Protein AF-A0A9X2UNM5-F1 (afdb_monomer)

Nearest PDB structures (foldseek):
  5cnx-assembly1_C  TM=2.872E-01  e=1.385E+00  Escherichia coli K-12
  8c5h-assembly1_S  TM=4.033E-01  e=6.583E+00  Rattus norvegicus
  3ooo-assembly1_B-2  TM=2.878E-01  e=5.781E+00  Streptococcus agalactiae 2603V/R
  6ank-assembly1_A  TM=3.355E-01  e=5.781E+00  Rattus norvegicus

Organism: NCBI:txid146919

Structure (mmCIF, N/CA/C/O backbone):
data_AF-A0A9X2UNM5-F1
#
_entry.id   AF-A0A9X2UNM5-F1
#
loop_
_atom_site.group_PDB
_atom_site.id
_atom_site.type_symbol
_atom_site.label_atom_id
_atom_site.label_alt_id
_atom_site.label_comp_id
_atom_site.label_asym_id
_atom_site.label_entity_id
_atom_site.label_seq_id
_atom_site.pdbx_PDB_ins_code
_atom_site.Cartn_x
_atom_site.Cartn_y
_atom_site.Cartn_z
_atom_site.occupancy
_atom_site.B_iso_or_equiv
_atom_site.auth_seq_id
_atom_site.auth_comp_id
_atom_site.auth_asym_id
_atom_site.auth_atom_id
_atom_site.pdbx_PDB_model_num
ATOM 1 N N . MET A 1 1 ? 27.246 1.797 17.558 1.00 42.12 1 MET A N 1
ATOM 2 C CA . MET A 1 1 ? 25.931 1.514 18.172 1.00 42.12 1 MET A CA 1
ATOM 3 C C . MET A 1 1 ? 25.037 2.704 17.870 1.00 42.12 1 MET A C 1
ATOM 5 O O . MET A 1 1 ? 25.245 3.762 18.442 1.00 42.12 1 MET A O 1
ATOM 9 N N . GLY A 1 2 ? 24.190 2.584 16.846 1.00 45.44 2 GLY A N 1
ATOM 10 C CA . GLY A 1 2 ? 23.424 3.700 16.284 1.00 45.44 2 GLY A CA 1
ATOM 11 C C . GLY A 1 2 ? 22.108 3.910 17.022 1.00 45.44 2 GLY A C 1
ATOM 12 O O . GLY A 1 2 ? 21.083 3.377 16.620 1.00 45.44 2 GLY A O 1
ATOM 13 N N . THR A 1 3 ? 22.139 4.674 18.106 1.00 55.47 3 THR A N 1
ATOM 14 C CA . THR A 1 3 ? 20.946 5.188 18.788 1.00 55.47 3 THR A CA 1
ATOM 15 C C . THR A 1 3 ? 20.558 6.518 18.154 1.00 55.47 3 THR A C 1
ATOM 17 O O . THR A 1 3 ? 21.032 7.561 18.595 1.00 55.47 3 THR A O 1
ATOM 20 N N . VAL A 1 4 ? 19.757 6.504 17.086 1.00 51.25 4 VAL A N 1
ATOM 21 C CA . VAL A 1 4 ? 19.265 7.767 16.488 1.00 51.25 4 VAL A CA 1
ATOM 22 C C . VAL A 1 4 ? 17.738 7.823 16.356 1.00 51.25 4 VAL A C 1
ATOM 24 O O . VAL A 1 4 ? 17.213 8.871 16.019 1.00 51.25 4 VAL A O 1
ATOM 27 N N . PHE A 1 5 ? 16.988 6.767 16.699 1.00 54.47 5 PHE A N 1
ATOM 28 C CA . PHE A 1 5 ? 15.536 6.781 16.452 1.00 54.47 5 PHE A CA 1
ATOM 29 C C . PHE A 1 5 ? 14.637 6.150 17.518 1.00 54.47 5 PHE A C 1
ATOM 31 O O . PHE A 1 5 ? 13.429 6.191 17.337 1.00 54.47 5 PHE A O 1
ATOM 38 N N . ALA A 1 6 ? 15.158 5.618 18.630 1.00 59.66 6 ALA A N 1
ATOM 39 C CA . ALA A 1 6 ? 14.309 4.913 19.603 1.00 59.66 6 ALA A CA 1
ATOM 40 C C . ALA A 1 6 ? 13.114 5.752 20.115 1.00 59.66 6 ALA A C 1
ATOM 42 O O . ALA A 1 6 ? 11.997 5.264 20.003 1.00 59.66 6 ALA A O 1
ATOM 43 N N . PRO A 1 7 ? 13.275 7.026 20.533 1.00 61.94 7 PRO A N 1
ATOM 44 C CA . PRO A 1 7 ? 12.137 7.815 21.013 1.00 61.94 7 PRO A CA 1
ATOM 45 C C . PRO A 1 7 ? 11.117 8.122 19.911 1.00 61.94 7 PRO A C 1
ATOM 47 O O . PRO A 1 7 ? 9.922 8.147 20.158 1.00 61.94 7 PRO A O 1
ATOM 50 N N . LEU A 1 8 ? 11.586 8.342 18.679 1.00 57.84 8 LEU A N 1
ATOM 51 C CA . LEU A 1 8 ? 10.734 8.691 17.538 1.00 57.84 8 LEU A CA 1
ATOM 52 C C . LEU A 1 8 ? 9.955 7.474 17.025 1.00 57.84 8 LEU A C 1
ATOM 54 O O . LEU A 1 8 ? 8.801 7.589 16.630 1.00 57.84 8 LEU A O 1
ATOM 58 N N . VAL A 1 9 ? 10.598 6.306 17.052 1.00 63.88 9 VAL A N 1
ATOM 59 C CA . VAL A 1 9 ? 9.979 5.021 16.728 1.00 63.88 9 VAL A CA 1
ATOM 60 C C . VAL A 1 9 ? 8.971 4.646 17.804 1.00 63.88 9 VAL A C 1
ATOM 62 O O . VAL A 1 9 ? 7.870 4.242 17.459 1.00 63.88 9 VAL A O 1
ATOM 65 N N . GLU A 1 10 ? 9.298 4.818 19.085 1.00 68.31 10 GLU A N 1
ATOM 66 C CA . GLU A 1 10 ? 8.354 4.573 20.179 1.00 68.31 10 GLU A CA 1
ATOM 67 C C . GLU A 1 10 ? 7.150 5.515 20.122 1.00 68.31 10 GLU A C 1
ATOM 69 O O . GLU A 1 10 ? 6.020 5.055 20.261 1.00 68.31 10 GLU A O 1
ATOM 74 N N . GLU A 1 11 ? 7.357 6.798 19.822 1.00 65.88 11 GLU A N 1
ATOM 75 C CA . GLU A 1 11 ? 6.263 7.758 19.645 1.00 65.88 11 GLU A CA 1
ATOM 76 C C . GLU A 1 11 ? 5.378 7.392 18.442 1.00 65.88 11 GLU A C 1
ATOM 78 O O . GLU A 1 11 ? 4.152 7.360 18.547 1.00 65.88 11 GLU A O 1
ATOM 83 N N . ALA A 1 12 ? 5.981 7.030 17.303 1.00 65.19 12 ALA A N 1
ATOM 84 C CA . ALA A 1 12 ? 5.236 6.573 16.131 1.00 65.19 12 ALA A CA 1
ATOM 85 C C . ALA A 1 12 ? 4.453 5.280 16.419 1.00 65.19 12 ALA A C 1
ATOM 87 O O . ALA A 1 12 ? 3.293 5.155 16.024 1.00 65.19 12 ALA A O 1
ATOM 88 N N . LEU A 1 13 ? 5.054 4.332 17.145 1.00 66.25 13 LEU A N 1
ATOM 89 C CA . LEU A 1 13 ? 4.379 3.111 17.585 1.00 66.25 13 LEU A CA 1
ATOM 90 C C . LEU A 1 13 ? 3.233 3.423 18.558 1.00 66.25 13 LEU A C 1
ATOM 92 O O . LEU A 1 13 ? 2.171 2.827 18.422 1.00 66.25 13 LEU A O 1
ATOM 96 N N . SER A 1 14 ? 3.402 4.391 19.461 1.00 66.50 14 SER A N 1
ATOM 97 C CA . SER A 1 14 ? 2.367 4.864 20.391 1.00 66.50 14 SER A CA 1
ATOM 98 C C . SER A 1 14 ? 1.169 5.486 19.662 1.00 66.50 14 SER A C 1
ATOM 100 O O . SER A 1 14 ? 0.020 5.187 19.985 1.00 66.50 14 SER A O 1
ATOM 102 N N . MET A 1 15 ? 1.402 6.276 18.605 1.00 63.56 15 MET A N 1
ATOM 103 C CA . MET A 1 15 ? 0.321 6.799 17.756 1.00 63.56 15 MET A CA 1
ATOM 104 C C . MET A 1 15 ? -0.437 5.676 17.030 1.00 63.56 15 MET A C 1
ATOM 106 O O . MET A 1 15 ? -1.666 5.722 16.913 1.00 63.56 15 MET A O 1
ATOM 110 N N . ILE A 1 16 ? 0.286 4.646 16.577 1.00 64.12 16 ILE A N 1
ATOM 111 C CA . ILE A 1 16 ? -0.290 3.461 15.924 1.00 64.12 16 ILE A CA 1
ATOM 112 C C . ILE A 1 16 ? -1.020 2.554 16.925 1.00 64.12 16 ILE A C 1
ATOM 114 O O . ILE A 1 16 ? -1.965 1.884 16.521 1.00 64.12 16 ILE A O 1
ATOM 118 N N . ASP A 1 17 ? -0.641 2.544 18.203 1.00 64.44 17 ASP A N 1
ATOM 119 C CA . ASP A 1 17 ? -1.305 1.811 19.297 1.00 64.44 17 ASP A CA 1
ATOM 120 C C . ASP A 1 17 ? -2.300 2.679 20.099 1.00 64.44 17 ASP A C 1
ATOM 122 O O . ASP A 1 17 ? -2.727 2.314 21.199 1.00 64.44 17 ASP A O 1
ATOM 126 N N . SER A 1 18 ? -2.705 3.825 19.545 1.00 66.25 18 SER A N 1
ATOM 127 C CA . SER A 1 18 ? -3.668 4.735 20.168 1.00 66.25 18 SER A CA 1
ATOM 128 C C . SER A 1 18 ? -5.062 4.113 20.34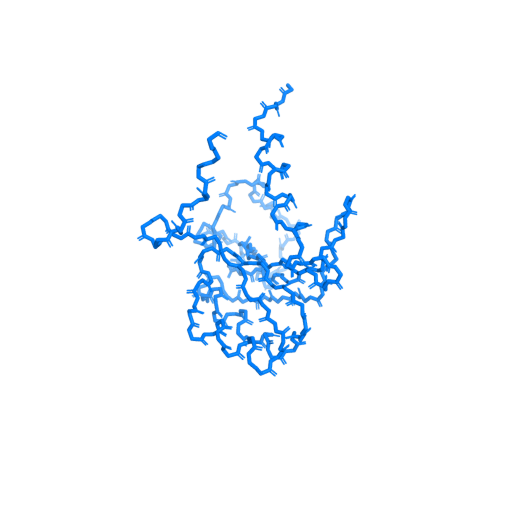8 1.00 66.25 18 SER A C 1
ATOM 130 O O . SER A 1 18 ? -5.438 3.137 19.702 1.00 66.25 18 SER A O 1
ATOM 132 N N . GLU A 1 19 ? -5.901 4.714 21.200 1.00 60.00 19 GLU A N 1
ATOM 133 C CA . GLU A 1 19 ? -7.291 4.261 21.400 1.00 60.00 19 GLU A CA 1
ATOM 134 C C . GLU A 1 19 ? -8.104 4.158 20.098 1.00 60.00 19 GLU A C 1
ATOM 136 O O . GLU A 1 19 ? -9.014 3.338 20.018 1.00 60.00 19 GLU A O 1
ATOM 141 N N . LYS A 1 20 ? -7.761 4.939 19.062 1.00 61.56 20 LYS A N 1
ATOM 142 C CA . LYS A 1 20 ? -8.446 4.913 17.758 1.00 61.56 20 LYS A CA 1
ATOM 143 C C . LYS A 1 20 ? -8.194 3.632 16.958 1.00 61.56 20 LYS A C 1
ATOM 145 O O . LYS A 1 20 ? -9.037 3.245 16.152 1.00 61.56 20 LYS A O 1
ATOM 150 N N . THR A 1 21 ? -7.044 2.998 17.155 1.00 60.75 21 THR A N 1
ATOM 151 C CA . THR A 1 21 ? -6.595 1.797 16.431 1.00 60.75 21 THR A CA 1
ATOM 152 C C . THR A 1 21 ? -6.671 0.542 17.308 1.00 60.75 21 THR A C 1
ATOM 154 O O . THR A 1 21 ? -6.622 -0.581 16.805 1.00 60.75 21 THR A O 1
ATOM 157 N N . ARG A 1 22 ? -6.818 0.709 18.628 1.00 62.19 22 ARG A N 1
ATOM 158 C CA . ARG A 1 22 ? -6.835 -0.373 19.615 1.00 62.19 22 ARG A CA 1
ATOM 159 C C . ARG A 1 22 ? -7.994 -1.346 19.370 1.00 62.19 22 ARG A C 1
ATOM 161 O O . ARG A 1 22 ? -9.161 -0.989 19.478 1.00 62.19 22 ARG A O 1
ATOM 168 N N . GLY A 1 23 ? -7.659 -2.601 19.064 1.00 62.31 23 GLY A N 1
ATOM 169 C CA . GLY A 1 23 ? -8.630 -3.667 18.771 1.00 62.31 23 GLY A CA 1
ATOM 170 C C . GLY A 1 23 ? -9.080 -3.747 17.307 1.00 62.31 23 GLY A C 1
ATOM 171 O O . GLY A 1 23 ? -9.817 -4.668 16.962 1.00 62.31 23 GLY A O 1
ATOM 172 N N . LYS A 1 24 ? -8.614 -2.837 16.442 1.00 69.50 24 LYS A N 1
ATOM 173 C CA . LYS A 1 24 ? -8.812 -2.898 14.989 1.00 69.50 24 LYS A CA 1
ATOM 174 C C . LYS A 1 24 ? -7.641 -3.621 14.315 1.00 69.50 24 LYS A C 1
ATOM 176 O O . LYS A 1 24 ? -6.515 -3.605 14.810 1.00 69.50 24 LYS A O 1
ATOM 181 N N . ALA A 1 25 ? -7.899 -4.248 13.167 1.00 77.88 25 ALA A N 1
ATOM 182 C CA . ALA A 1 25 ? -6.831 -4.753 12.308 1.00 77.88 25 ALA A CA 1
ATOM 183 C C . ALA A 1 25 ? -6.054 -3.561 11.725 1.00 77.88 25 ALA A C 1
ATOM 185 O O . ALA A 1 25 ? -6.627 -2.758 10.992 1.00 77.88 25 ALA A O 1
ATOM 186 N N . SER A 1 26 ? -4.769 -3.442 12.062 1.00 85.31 26 SER A N 1
ATOM 187 C CA . SER A 1 26 ? -3.890 -2.394 11.530 1.00 85.31 26 SER A CA 1
ATOM 188 C C . SER A 1 26 ? -3.027 -2.963 10.415 1.00 85.31 26 SER A C 1
ATOM 190 O O . SER A 1 26 ? -2.310 -3.943 10.622 1.00 85.31 26 SER A O 1
ATOM 192 N N . ARG A 1 27 ? -3.067 -2.335 9.245 1.00 91.31 27 ARG A N 1
ATOM 193 C CA . ARG A 1 27 ? -2.283 -2.706 8.067 1.00 91.31 27 ARG A CA 1
ATOM 194 C C . ARG A 1 27 ? -1.361 -1.563 7.673 1.00 91.31 27 ARG A C 1
ATOM 196 O O . ARG A 1 27 ? -1.674 -0.400 7.909 1.00 91.31 27 ARG A O 1
ATOM 203 N N . ILE A 1 28 ? -0.224 -1.911 7.094 1.00 89.62 28 ILE A N 1
ATOM 204 C CA . ILE A 1 28 ? 0.764 -0.975 6.565 1.00 89.62 28 ILE A CA 1
ATOM 205 C C . ILE A 1 28 ? 0.941 -1.299 5.092 1.00 89.62 28 ILE A C 1
ATOM 207 O O . ILE A 1 28 ? 1.075 -2.475 4.738 1.00 89.62 28 ILE A O 1
ATOM 211 N N . THR A 1 29 ? 0.982 -0.267 4.265 1.00 89.44 29 THR A N 1
ATOM 212 C CA . THR A 1 29 ? 1.294 -0.400 2.846 1.00 89.44 29 THR A CA 1
ATOM 213 C C . THR A 1 29 ? 2.597 0.301 2.527 1.00 89.44 29 THR A C 1
ATOM 215 O O . THR A 1 29 ? 2.884 1.375 3.057 1.00 89.44 29 THR A O 1
ATOM 218 N N . ASP A 1 30 ? 3.383 -0.316 1.653 1.00 87.25 30 ASP A N 1
ATOM 219 C CA . ASP A 1 30 ? 4.589 0.294 1.114 1.00 87.25 30 ASP A CA 1
ATOM 220 C C . ASP A 1 30 ? 4.884 -0.242 -0.290 1.00 87.25 30 ASP A C 1
ATOM 222 O O . ASP A 1 30 ? 4.464 -1.348 -0.660 1.00 87.25 30 ASP A O 1
ATOM 226 N N . SER A 1 31 ? 5.637 0.545 -1.050 1.00 86.31 31 SER A N 1
ATOM 227 C CA . SER A 1 31 ? 6.067 0.219 -2.402 1.00 86.31 31 SER A CA 1
ATOM 228 C C . SER A 1 31 ? 7.573 0.328 -2.504 1.00 86.31 31 SER A C 1
ATOM 230 O O . SER A 1 31 ? 8.182 1.296 -2.058 1.00 86.31 31 SER A O 1
ATOM 232 N N . MET A 1 32 ? 8.194 -0.688 -3.098 1.00 86.50 32 MET A N 1
ATOM 233 C CA . MET A 1 32 ? 9.639 -0.724 -3.257 1.00 86.50 32 MET A CA 1
ATOM 234 C C . MET A 1 32 ? 10.044 -0.988 -4.707 1.00 86.50 32 MET A C 1
ATOM 236 O O . MET A 1 32 ? 9.513 -1.901 -5.359 1.00 86.50 32 MET A O 1
ATOM 240 N N . PRO A 1 33 ? 11.038 -0.244 -5.220 1.00 84.12 33 PRO A N 1
ATOM 241 C CA . PRO A 1 33 ? 11.555 -0.472 -6.552 1.00 84.12 33 PRO A CA 1
ATOM 242 C C . PRO A 1 33 ? 12.228 -1.849 -6.616 1.00 84.12 33 PRO A C 1
ATOM 244 O O . PRO A 1 33 ? 13.081 -2.195 -5.800 1.00 84.12 33 PRO A O 1
ATOM 247 N N . THR A 1 34 ? 11.854 -2.641 -7.617 1.00 85.00 34 THR A N 1
ATOM 248 C CA . THR A 1 34 ? 12.387 -3.986 -7.856 1.00 85.00 34 THR A CA 1
ATOM 249 C C . THR A 1 34 ? 12.675 -4.202 -9.338 1.00 85.00 34 THR A C 1
ATOM 251 O O . THR A 1 34 ? 12.378 -3.366 -10.194 1.00 85.00 34 THR A O 1
ATOM 254 N N . CYS A 1 35 ? 13.311 -5.313 -9.691 1.00 82.12 35 CYS A N 1
ATOM 255 C CA . CYS A 1 35 ? 13.548 -5.625 -11.088 1.00 82.12 35 CYS A CA 1
ATOM 256 C C . CYS A 1 35 ? 13.312 -7.088 -11.407 1.00 82.12 35 CYS A C 1
ATOM 258 O O . CYS A 1 35 ? 13.568 -7.986 -10.610 1.00 82.12 35 CYS A O 1
ATOM 260 N N . VAL A 1 36 ? 12.821 -7.307 -12.621 1.00 81.94 36 VAL A N 1
ATOM 261 C CA . VAL A 1 36 ? 12.572 -8.637 -13.161 1.00 81.94 36 VAL A CA 1
ATOM 262 C C . VAL A 1 36 ? 13.503 -8.828 -14.336 1.00 81.94 36 VAL A C 1
ATOM 264 O O . VAL A 1 36 ? 13.610 -7.970 -15.220 1.00 81.94 36 VAL A O 1
ATOM 267 N N . ALA A 1 37 ? 14.205 -9.950 -14.339 1.00 80.50 37 ALA A N 1
ATOM 268 C CA . ALA A 1 37 ? 15.111 -10.265 -15.417 1.00 80.50 37 ALA A CA 1
ATOM 269 C C . ALA A 1 37 ? 14.340 -10.561 -16.708 1.00 80.50 37 ALA A C 1
ATOM 271 O O . ALA A 1 37 ? 13.341 -11.284 -16.697 1.00 80.50 37 ALA A O 1
ATOM 272 N N . LYS A 1 38 ? 14.796 -10.004 -17.834 1.00 76.44 38 LYS A N 1
ATOM 273 C CA . LYS A 1 38 ? 14.264 -10.372 -19.149 1.00 76.44 38 LYS A CA 1
ATOM 274 C C . LYS A 1 38 ? 14.649 -11.819 -19.432 1.00 76.44 38 LYS A C 1
ATOM 276 O O . LYS A 1 38 ? 15.731 -12.258 -19.053 1.00 76.44 38 LYS A O 1
ATOM 281 N N . LYS A 1 39 ? 13.736 -12.554 -20.069 1.00 64.25 39 LYS A N 1
ATOM 282 C CA . LYS A 1 39 ? 13.907 -13.965 -20.424 1.00 64.25 39 LYS A CA 1
ATOM 283 C C . LYS A 1 39 ? 15.093 -14.089 -21.386 1.00 64.25 39 LYS A C 1
ATOM 285 O O . LYS A 1 39 ? 14.932 -13.899 -22.584 1.00 64.25 39 LYS A O 1
ATO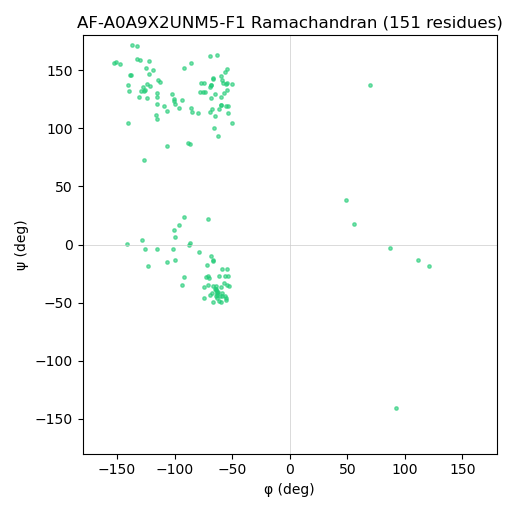M 290 N N . ASP A 1 40 ? 16.271 -14.344 -20.832 1.00 59.47 40 ASP A N 1
ATOM 291 C CA . ASP A 1 40 ? 17.531 -14.464 -21.556 1.00 59.47 40 ASP A CA 1
ATOM 292 C C . ASP A 1 40 ? 18.333 -15.618 -20.944 1.00 59.47 40 ASP A C 1
ATOM 294 O O . ASP A 1 40 ? 18.437 -15.736 -19.720 1.00 59.47 40 ASP A O 1
ATOM 298 N N . SER A 1 41 ? 18.856 -16.509 -21.781 1.00 55.91 41 SER A N 1
ATOM 299 C CA . SER A 1 41 ? 19.447 -17.795 -21.375 1.00 55.91 41 SER A CA 1
ATOM 300 C C . SER A 1 41 ? 20.739 -17.671 -20.552 1.00 55.91 41 SER A C 1
ATOM 302 O O . SER A 1 41 ? 21.147 -18.635 -19.910 1.00 55.91 41 SER A O 1
ATOM 304 N N . ASP A 1 42 ? 21.346 -16.481 -20.503 1.00 55.91 42 ASP A N 1
ATOM 305 C CA . ASP A 1 42 ? 22.614 -16.203 -19.806 1.00 55.91 42 ASP A CA 1
ATOM 306 C C . ASP A 1 42 ? 22.450 -15.522 -18.432 1.00 55.91 42 ASP A C 1
ATOM 308 O O . ASP A 1 42 ? 23.419 -15.042 -17.831 1.00 55.91 42 ASP A O 1
ATOM 312 N N . LEU A 1 43 ? 21.226 -15.488 -17.900 1.00 56.97 43 LEU A N 1
ATOM 313 C CA . LEU A 1 43 ? 20.873 -14.862 -16.619 1.00 56.97 43 LEU A CA 1
ATOM 314 C C . LEU A 1 43 ? 21.743 -15.331 -15.442 1.00 56.97 43 LEU A C 1
ATOM 316 O O . LEU A 1 43 ? 22.118 -14.537 -14.582 1.00 56.97 43 LEU A O 1
ATOM 320 N N . HIS A 1 44 ? 22.133 -16.606 -15.446 1.00 58.25 44 HIS A N 1
ATOM 321 C CA . HIS A 1 44 ? 22.944 -17.238 -14.401 1.00 58.25 44 HIS A CA 1
ATOM 322 C C . HIS A 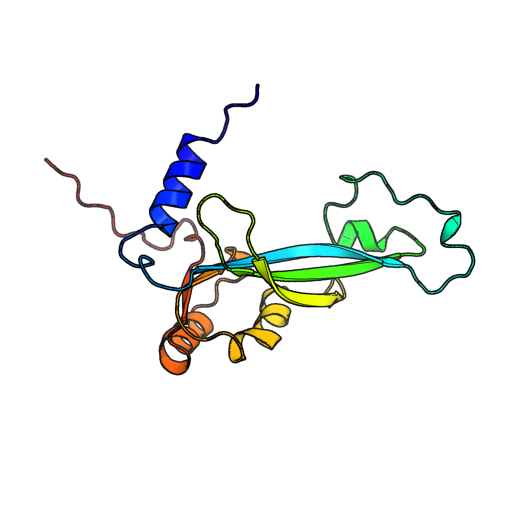1 44 ? 24.384 -16.703 -14.315 1.00 58.25 44 HIS A C 1
ATOM 324 O O . HIS A 1 44 ? 25.082 -16.969 -13.338 1.00 58.25 44 HIS A O 1
ATOM 330 N N . ARG A 1 45 ? 24.852 -15.963 -15.331 1.00 53.47 45 ARG A N 1
ATOM 331 C CA . ARG A 1 45 ? 26.221 -15.426 -15.403 1.00 53.47 45 ARG A CA 1
ATOM 332 C C . ARG A 1 45 ? 26.344 -13.961 -14.996 1.00 53.47 45 ARG A C 1
ATOM 334 O O . ARG A 1 45 ? 27.466 -13.494 -14.798 1.00 53.47 45 ARG A O 1
ATOM 341 N N . ARG A 1 46 ? 25.240 -13.217 -14.884 1.00 60.88 46 ARG A N 1
ATOM 342 C CA . ARG A 1 46 ? 25.286 -11.771 -14.624 1.00 60.88 46 ARG A CA 1
ATOM 343 C C . ARG A 1 46 ? 25.025 -11.467 -13.154 1.00 60.88 46 ARG A C 1
ATOM 345 O O . ARG A 1 46 ? 23.997 -11.836 -12.599 1.00 60.88 46 ARG A O 1
ATOM 352 N N . ARG A 1 47 ? 25.976 -10.769 -12.529 1.00 60.69 47 ARG A N 1
ATOM 353 C CA . ARG A 1 47 ? 25.834 -10.264 -11.161 1.00 60.69 47 ARG A CA 1
ATOM 354 C C . ARG A 1 47 ? 24.877 -9.077 -11.155 1.00 60.69 47 ARG A C 1
ATOM 356 O O . ARG A 1 47 ? 25.046 -8.148 -11.944 1.00 60.69 47 ARG A O 1
ATOM 363 N N . LEU A 1 48 ? 23.908 -9.113 -10.246 1.00 60.78 48 LEU A N 1
ATOM 364 C CA . LEU A 1 48 ? 23.138 -7.930 -9.886 1.00 60.78 48 LEU A CA 1
ATOM 365 C C . LEU A 1 48 ? 24.092 -6.852 -9.340 1.00 60.78 48 LEU A C 1
ATOM 367 O O . LEU A 1 48 ? 25.078 -7.199 -8.675 1.00 60.78 48 LEU A O 1
ATOM 371 N N . PRO A 1 49 ? 23.820 -5.562 -9.600 1.00 61.31 49 PRO A N 1
ATOM 372 C CA . PRO A 1 49 ? 24.498 -4.480 -8.901 1.00 61.31 49 PRO A CA 1
ATOM 373 C C . PRO A 1 49 ? 24.359 -4.660 -7.379 1.00 61.31 49 PRO A C 1
ATOM 375 O O . PRO A 1 49 ? 23.371 -5.242 -6.921 1.00 61.31 49 PRO A O 1
ATOM 378 N N . PRO A 1 50 ? 25.324 -4.183 -6.578 1.00 64.06 50 PRO A N 1
ATOM 379 C CA . PRO A 1 50 ? 25.256 -4.302 -5.127 1.00 64.06 50 PRO A CA 1
ATOM 380 C C . PRO A 1 50 ? 23.961 -3.689 -4.575 1.00 64.06 50 PRO A C 1
ATOM 382 O O . PRO A 1 50 ? 23.531 -2.613 -5.013 1.00 64.06 50 PRO A O 1
ATOM 385 N N . ILE A 1 51 ? 23.364 -4.392 -3.605 1.00 48.38 51 ILE A N 1
ATOM 386 C CA . ILE A 1 51 ? 22.170 -3.977 -2.856 1.00 48.38 51 ILE A CA 1
ATOM 387 C C . ILE A 1 51 ? 22.453 -2.585 -2.271 1.00 48.38 51 ILE A C 1
ATOM 389 O O . ILE A 1 51 ? 23.362 -2.431 -1.461 1.00 48.38 51 ILE A O 1
ATOM 393 N N . GLY A 1 52 ? 21.732 -1.566 -2.748 1.00 52.56 52 GLY A N 1
ATOM 394 C CA . GLY A 1 52 ? 21.910 -0.160 -2.352 1.00 52.56 52 GLY A CA 1
ATOM 395 C C . GLY A 1 52 ? 22.250 0.804 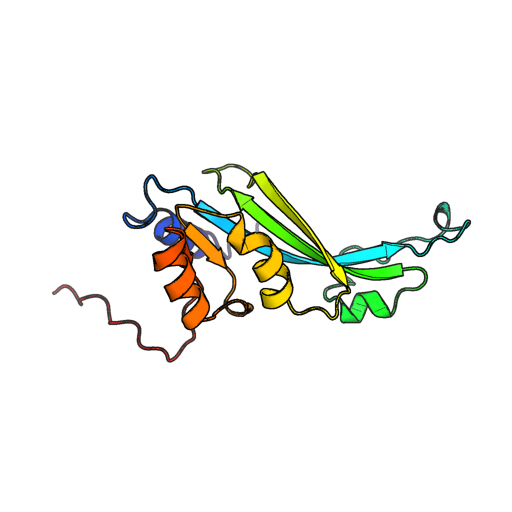-3.494 1.00 52.56 52 GLY A C 1
ATOM 396 O O . GLY A 1 52 ? 22.009 1.997 -3.363 1.00 52.56 52 GLY A O 1
ATOM 397 N N . SER A 1 53 ? 22.725 0.309 -4.642 1.00 54.09 53 SER A N 1
ATOM 398 C CA . SER A 1 53 ? 22.956 1.147 -5.840 1.00 54.09 53 SER A CA 1
ATOM 399 C C . SER A 1 53 ? 21.677 1.473 -6.629 1.00 54.09 53 SER A C 1
ATOM 401 O O . SER A 1 53 ? 21.700 2.258 -7.574 1.00 54.09 53 SER A O 1
ATOM 403 N N . LEU A 1 54 ? 20.554 0.869 -6.240 1.00 56.78 54 LEU A N 1
ATOM 404 C CA . LEU A 1 54 ? 19.292 0.879 -6.970 1.00 56.78 54 LEU A CA 1
ATOM 405 C C . LEU A 1 54 ? 18.176 1.349 -6.038 1.00 56.78 54 LEU A C 1
ATOM 407 O O . LEU A 1 54 ? 17.376 0.561 -5.552 1.00 56.78 54 LEU A O 1
ATOM 411 N N . GLN A 1 55 ? 18.184 2.646 -5.741 1.00 62.97 55 GLN A N 1
ATOM 412 C CA . GLN A 1 55 ? 17.256 3.276 -4.793 1.00 62.97 55 GLN A CA 1
ATOM 413 C C . GLN A 1 55 ? 15.941 3.734 -5.443 1.00 62.97 55 GLN A C 1
ATOM 415 O O . GLN A 1 55 ? 15.092 4.311 -4.776 1.00 62.97 55 GLN A O 1
ATOM 420 N N . SER A 1 56 ? 15.772 3.528 -6.751 1.00 63.09 56 SER A N 1
ATOM 421 C CA . SER A 1 56 ? 14.567 3.932 -7.478 1.00 63.09 56 SER A CA 1
ATOM 422 C C . SER A 1 56 ? 14.317 3.050 -8.696 1.00 63.09 56 SER A C 1
ATOM 424 O O . SER A 1 56 ? 15.246 2.483 -9.284 1.00 63.09 56 SER A O 1
ATOM 426 N N . ALA A 1 57 ? 13.059 2.992 -9.133 1.00 60.66 57 ALA A N 1
ATOM 427 C CA . ALA A 1 57 ? 12.681 2.339 -10.381 1.00 60.66 57 ALA A CA 1
ATOM 428 C C . ALA A 1 57 ? 13.429 2.941 -11.587 1.00 60.66 57 ALA A C 1
ATOM 430 O O . ALA A 1 57 ? 13.814 2.226 -12.513 1.00 60.66 57 ALA A O 1
ATOM 431 N N . THR A 1 58 ? 13.721 4.245 -11.549 1.00 65.31 58 THR A N 1
ATOM 432 C CA . THR A 1 58 ? 14.525 4.941 -12.564 1.00 65.31 58 THR A CA 1
ATOM 433 C C . THR A 1 58 ? 15.957 4.413 -12.626 1.00 65.31 58 THR A C 1
ATOM 435 O O . THR A 1 58 ? 16.456 4.154 -13.719 1.00 65.31 58 THR A O 1
ATOM 438 N N . ALA A 1 59 ? 16.607 4.186 -11.480 1.00 63.75 59 ALA A N 1
ATOM 439 C CA . ALA A 1 59 ? 17.947 3.598 -11.441 1.00 63.75 59 ALA A CA 1
ATOM 440 C C . ALA A 1 59 ? 17.955 2.157 -11.991 1.00 63.75 59 ALA A C 1
ATOM 442 O O . ALA A 1 59 ? 18.884 1.762 -12.696 1.00 63.75 59 ALA A O 1
ATOM 443 N N . LEU A 1 60 ? 16.885 1.394 -11.742 1.00 65.12 60 LEU A N 1
ATOM 444 C CA . LEU A 1 60 ? 16.722 0.011 -12.209 1.00 65.12 60 LEU A CA 1
ATOM 445 C C . LEU A 1 60 ? 16.489 -0.113 -13.718 1.00 65.12 60 LEU A C 1
ATOM 447 O O . LEU A 1 60 ? 16.863 -1.126 -14.311 1.00 65.12 60 LEU A O 1
ATOM 451 N N . ARG A 1 61 ? 15.916 0.907 -14.371 1.00 64.50 61 ARG A N 1
ATOM 452 C CA . ARG A 1 61 ? 15.697 0.907 -15.833 1.00 64.50 61 ARG A CA 1
ATOM 453 C C . ARG A 1 61 ? 16.998 0.810 -16.628 1.00 64.50 61 ARG A C 1
ATOM 455 O O . ARG A 1 61 ? 16.989 0.298 -17.746 1.00 64.50 61 ARG A O 1
ATOM 462 N N . SER A 1 62 ? 18.096 1.276 -16.047 1.00 67.12 62 SER A N 1
ATOM 463 C CA . SER A 1 62 ? 19.411 1.367 -16.684 1.00 67.12 62 SER A CA 1
ATOM 464 C C . SER A 1 62 ? 20.240 0.085 -16.569 1.00 67.12 62 SER A C 1
ATOM 466 O O . SER A 1 62 ? 21.378 0.066 -17.032 1.00 67.12 62 SER A O 1
ATOM 468 N N . VAL A 1 63 ? 19.705 -0.979 -15.954 1.00 70.19 63 VAL A N 1
ATOM 469 C CA . VAL A 1 63 ? 20.437 -2.225 -15.679 1.00 70.19 63 VAL A CA 1
ATOM 470 C C . VAL A 1 63 ? 19.978 -3.345 -16.623 1.00 70.19 63 VAL A C 1
ATOM 472 O O . VAL A 1 63 ? 19.128 -4.151 -16.2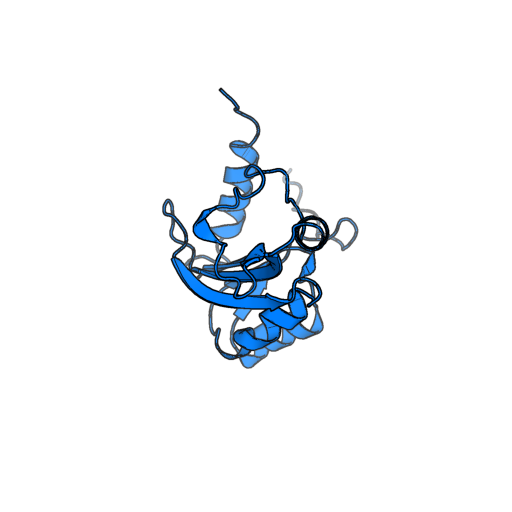53 1.00 70.19 63 VAL A O 1
ATOM 475 N N . PRO A 1 64 ? 20.510 -3.469 -17.851 1.00 68.81 64 PRO A N 1
ATOM 476 C CA . PRO A 1 64 ? 20.247 -4.640 -18.683 1.00 68.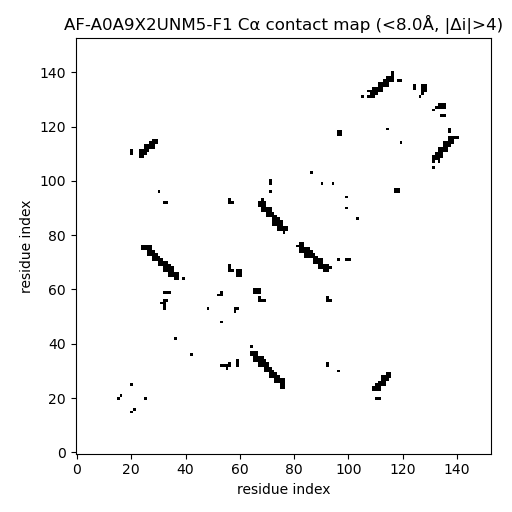81 64 PRO A CA 1
ATOM 477 C C . PRO A 1 64 ? 20.879 -5.907 -18.067 1.00 68.81 64 PRO A C 1
ATOM 479 O O . PRO A 1 64 ? 21.990 -5.841 -17.534 1.00 68.81 64 PRO A O 1
ATOM 482 N N . PRO A 1 65 ? 20.235 -7.087 -18.160 1.00 72.62 65 PRO A N 1
ATOM 483 C CA . PRO A 1 65 ? 19.006 -7.406 -18.892 1.00 72.62 65 PRO A CA 1
ATOM 484 C C . PRO A 1 65 ? 17.725 -7.255 -18.049 1.00 72.62 65 PRO A C 1
ATOM 486 O O . PRO A 1 65 ? 16.720 -7.892 -18.341 1.00 72.62 65 PRO A O 1
ATOM 489 N N . PHE A 1 66 ? 17.723 -6.459 -16.987 1.00 75.56 66 PHE A N 1
ATOM 490 C CA . PHE A 1 66 ? 16.569 -6.320 -16.108 1.00 75.56 66 PHE A CA 1
ATOM 491 C C . PHE A 1 66 ? 15.580 -5.268 -16.623 1.00 75.56 66 PHE A C 1
ATOM 493 O O . PHE A 1 66 ? 15.904 -4.387 -17.423 1.00 75.56 66 PHE A O 1
ATOM 500 N N . THR A 1 67 ? 14.327 -5.408 -16.204 1.00 81.25 67 THR A N 1
ATOM 501 C CA . THR A 1 67 ? 13.270 -4.408 -16.385 1.00 81.25 67 THR A CA 1
ATOM 502 C C . THR A 1 67 ? 12.898 -3.877 -15.011 1.00 81.25 67 THR A C 1
ATOM 504 O O . THR A 1 67 ? 12.825 -4.662 -14.068 1.00 81.25 67 THR A O 1
ATOM 507 N N . ALA A 1 68 ? 12.663 -2.572 -14.893 1.00 84.94 68 ALA A N 1
ATOM 508 C CA . ALA A 1 68 ? 12.215 -1.966 -13.645 1.00 84.94 68 ALA A CA 1
ATOM 509 C C . ALA A 1 68 ? 10.737 -2.268 -13.376 1.00 84.94 68 ALA A C 1
ATOM 511 O O . ALA A 1 68 ? 9.877 -2.066 -14.239 1.00 84.94 68 ALA A O 1
ATOM 512 N N . TRP A 1 69 ? 10.471 -2.711 -12.160 1.00 87.38 69 TRP A N 1
ATOM 513 C CA . TRP A 1 69 ? 9.162 -3.010 -11.603 1.00 87.38 69 TRP A CA 1
ATOM 514 C C . TRP A 1 69 ? 9.060 -2.363 -10.225 1.00 87.38 69 TRP A C 1
ATOM 516 O O . TRP A 1 69 ? 10.043 -1.878 -9.670 1.00 87.38 69 TRP A O 1
ATOM 526 N N . GLU A 1 70 ? 7.866 -2.377 -9.671 1.00 89.06 70 GLU A N 1
ATOM 527 C CA . GLU A 1 70 ? 7.584 -1.897 -8.331 1.00 89.06 70 GLU A CA 1
ATOM 528 C C . GLU A 1 70 ? 6.770 -2.963 -7.621 1.00 89.06 70 GLU A C 1
ATOM 530 O O . GLU A 1 70 ? 5.807 -3.495 -8.185 1.00 89.06 70 GLU A O 1
ATOM 535 N N . LEU A 1 71 ? 7.245 -3.354 -6.442 1.00 89.50 71 LEU A N 1
ATOM 536 C CA . LEU A 1 71 ? 6.574 -4.303 -5.573 1.00 89.50 71 LEU A CA 1
ATOM 537 C C . LEU A 1 71 ? 5.776 -3.512 -4.547 1.00 89.50 71 LEU A C 1
ATOM 539 O O . LEU A 1 71 ? 6.362 -2.807 -3.735 1.00 89.50 71 LEU A O 1
ATOM 543 N N . HIS A 1 72 ? 4.467 -3.696 -4.580 1.00 90.19 72 HIS A N 1
ATOM 544 C CA . HIS A 1 72 ? 3.498 -3.094 -3.676 1.00 90.19 72 HIS A CA 1
ATOM 545 C C . HIS A 1 72 ? 3.101 -4.150 -2.653 1.00 90.19 72 HIS A C 1
ATOM 547 O O . HIS A 1 72 ? 2.750 -5.269 -3.042 1.00 90.19 72 HIS A O 1
ATOM 553 N N . LEU A 1 73 ? 3.156 -3.822 -1.367 1.00 90.94 73 LEU A N 1
ATOM 554 C CA . LEU A 1 73 ? 2.772 -4.718 -0.281 1.00 90.94 73 LEU A CA 1
ATOM 555 C C . LEU A 1 73 ? 1.703 -4.066 0.580 1.00 90.94 73 LEU A C 1
ATOM 557 O O . LEU A 1 73 ? 1.841 -2.906 0.935 1.00 90.94 73 LEU A O 1
ATOM 561 N N . VAL A 1 74 ? 0.702 -4.850 0.979 1.00 91.50 74 VAL A N 1
ATOM 562 C CA . VAL A 1 74 ? -0.162 -4.540 2.123 1.00 91.50 74 VAL A CA 1
ATOM 563 C C . VAL A 1 74 ? 0.088 -5.621 3.160 1.00 91.50 74 VAL A C 1
ATOM 565 O O . VAL A 1 74 ? -0.081 -6.810 2.875 1.00 91.50 74 VAL A O 1
ATOM 568 N N . ALA A 1 75 ? 0.522 -5.229 4.351 1.00 91.50 75 ALA A N 1
ATOM 569 C CA . ALA A 1 75 ? 0.899 -6.157 5.402 1.00 91.50 75 ALA A CA 1
ATOM 570 C C . ALA A 1 75 ? 0.167 -5.861 6.710 1.00 91.50 75 ALA A C 1
ATOM 572 O O . ALA A 1 75 ? 0.146 -4.727 7.188 1.00 91.50 75 ALA A O 1
ATOM 573 N N . GLY A 1 76 ? -0.387 -6.904 7.323 1.00 90.44 76 GLY A N 1
ATOM 574 C CA . GLY A 1 76 ? -0.966 -6.835 8.657 1.00 90.44 76 GLY A CA 1
ATOM 575 C C . GLY A 1 76 ? 0.124 -6.622 9.704 1.00 90.44 76 GLY A C 1
ATOM 576 O O . GLY A 1 76 ? 1.102 -7.380 9.775 1.00 90.44 76 GLY A O 1
ATOM 577 N N . ARG A 1 77 ? -0.033 -5.589 10.536 1.00 86.50 77 ARG A N 1
ATOM 578 C CA . ARG A 1 77 ? 0.853 -5.323 11.669 1.00 86.50 77 ARG A CA 1
ATOM 579 C C . ARG A 1 77 ? 0.669 -6.407 12.725 1.00 86.50 77 ARG A C 1
ATOM 581 O O . ARG A 1 77 ? -0.446 -6.762 13.098 1.00 86.50 77 ARG A O 1
ATOM 588 N N . ARG A 1 78 ? 1.788 -6.869 13.277 1.00 83.44 78 ARG A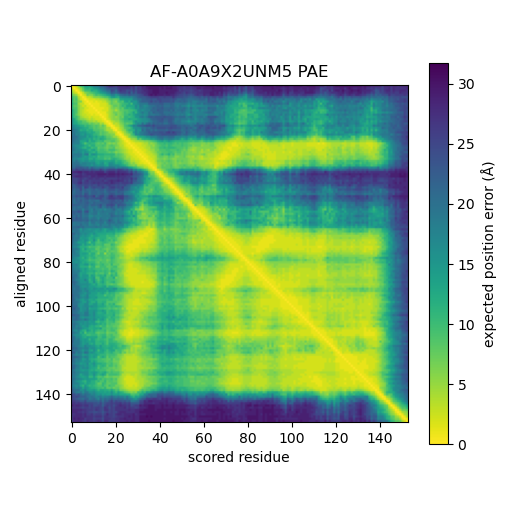 N 1
ATOM 589 C CA . ARG A 1 78 ? 1.825 -7.716 14.469 1.00 83.44 78 ARG A CA 1
ATOM 590 C C . ARG A 1 78 ? 2.706 -7.039 15.501 1.00 83.44 78 ARG A C 1
ATOM 592 O O . ARG A 1 78 ? 3.835 -6.676 15.184 1.00 83.44 78 ARG A O 1
ATOM 599 N N . SER A 1 79 ? 2.181 -6.842 16.706 1.00 78.25 79 SER A N 1
ATOM 600 C CA . SER A 1 79 ? 2.966 -6.223 17.775 1.00 78.25 79 SER A CA 1
ATOM 601 C C . SER A 1 79 ? 4.246 -7.027 18.010 1.00 78.25 79 SER A C 1
ATOM 603 O O . SER A 1 79 ? 4.196 -8.257 18.084 1.00 78.25 79 SER A O 1
ATOM 605 N N . GLU A 1 80 ? 5.379 -6.324 18.046 1.00 77.00 80 GLU A N 1
ATOM 606 C CA . GLU A 1 80 ? 6.727 -6.874 18.262 1.00 77.00 80 GLU A CA 1
ATOM 607 C C . GLU A 1 80 ? 7.158 -7.987 17.285 1.00 77.00 80 GLU A C 1
ATOM 609 O O . GLU A 1 80 ? 8.109 -8.726 17.536 1.00 77.00 80 GLU A O 1
ATOM 614 N N . GLN A 1 81 ? 6.483 -8.115 16.142 1.00 80.19 81 GLN A N 1
ATOM 615 C CA . GLN A 1 81 ? 6.777 -9.126 15.131 1.00 80.19 81 GLN A CA 1
ATOM 616 C C . GLN A 1 81 ? 6.835 -8.498 13.743 1.00 80.19 81 GLN A C 1
ATOM 618 O O . GLN A 1 81 ? 6.264 -7.441 13.481 1.00 80.19 81 GLN A O 1
ATOM 623 N N . LEU A 1 82 ? 7.495 -9.192 12.814 1.00 82.38 82 LEU A N 1
ATOM 624 C CA . LEU A 1 82 ? 7.472 -8.784 11.413 1.00 82.38 82 LEU A CA 1
ATOM 625 C C . LEU A 1 82 ? 6.022 -8.738 10.899 1.00 82.38 82 LEU A C 1
ATOM 627 O O . LEU A 1 82 ? 5.253 -9.657 11.208 1.00 82.38 82 LEU A O 1
ATOM 631 N N . PRO A 1 83 ? 5.642 -7.727 10.103 1.00 86.38 83 PRO A N 1
ATOM 632 C CA . PRO A 1 83 ? 4.348 -7.707 9.434 1.00 86.38 83 PRO A CA 1
ATOM 633 C C . PRO A 1 83 ? 4.146 -8.956 8.568 1.00 86.38 83 PRO A C 1
ATOM 635 O O . PRO A 1 83 ? 5.108 -9.512 8.032 1.00 86.38 83 PRO A O 1
ATOM 638 N N . VAL A 1 84 ? 2.901 -9.409 8.436 1.00 89.19 84 VAL A N 1
ATOM 639 C CA . VAL A 1 84 ? 2.554 -10.512 7.524 1.00 89.19 84 VAL A CA 1
ATOM 640 C C . VAL A 1 84 ? 1.988 -9.911 6.248 1.00 89.19 84 VAL A C 1
ATOM 642 O O . VAL A 1 84 ? 0.981 -9.212 6.338 1.00 89.19 84 VAL A O 1
ATOM 645 N N . PRO A 1 85 ? 2.586 -10.167 5.072 1.00 90.00 85 PRO A N 1
ATOM 646 C CA . PRO A 1 85 ? 1.992 -9.751 3.809 1.00 90.00 85 PRO A CA 1
ATOM 647 C C . PRO A 1 85 ? 0.609 -10.388 3.638 1.00 90.00 85 PRO A C 1
ATOM 649 O O . PRO A 1 85 ? 0.485 -11.612 3.622 1.00 90.00 85 PRO A O 1
ATOM 652 N N . GLU A 1 86 ? -0.417 -9.555 3.512 1.00 90.44 86 GLU A N 1
ATOM 653 C CA . GLU A 1 86 ? -1.781 -9.967 3.160 1.00 90.44 86 GLU A CA 1
ATOM 654 C C . GLU A 1 86 ? -1.985 -9.866 1.649 1.00 90.44 86 GLU A C 1
ATOM 656 O O . GLU A 1 86 ? -2.649 -10.703 1.039 1.00 90.44 86 GLU A O 1
ATOM 661 N N . TRP A 1 87 ? -1.346 -8.869 1.033 1.00 90.88 87 TRP A N 1
ATOM 662 C CA . TRP A 1 87 ? -1.341 -8.689 -0.404 1.00 90.88 87 TRP A CA 1
ATOM 663 C C . TRP A 1 87 ? 0.041 -8.284 -0.917 1.00 90.88 87 TRP A C 1
ATOM 665 O O . TRP A 1 87 ? 0.783 -7.550 -0.263 1.00 90.88 87 TRP A O 1
ATOM 675 N N . ALA A 1 88 ? 0.365 -8.762 -2.117 1.00 90.44 88 ALA A N 1
ATOM 676 C CA . ALA A 1 88 ? 1.547 -8.367 -2.861 1.00 90.44 88 ALA A CA 1
ATOM 677 C C . ALA A 1 88 ? 1.212 -8.237 -4.347 1.00 90.44 88 ALA A C 1
ATOM 679 O O . ALA A 1 88 ? 0.559 -9.114 -4.922 1.00 90.44 88 ALA A O 1
ATOM 680 N N . GLY A 1 89 ? 1.715 -7.190 -4.993 1.00 90.31 89 GLY A N 1
ATOM 681 C CA . GLY A 1 89 ? 1.568 -7.032 -6.433 1.00 90.31 89 GLY A CA 1
ATOM 682 C C . GLY A 1 89 ? 2.741 -6.341 -7.087 1.00 90.31 89 GLY A C 1
ATOM 683 O O . GLY A 1 89 ? 3.488 -5.590 -6.473 1.00 90.31 89 GLY A O 1
ATOM 684 N N . LEU A 1 90 ? 2.890 -6.629 -8.375 1.00 90.44 90 LEU A N 1
ATOM 685 C CA . LEU A 1 90 ? 3.956 -6.105 -9.208 1.00 90.44 90 LEU A CA 1
ATOM 686 C C . LEU A 1 90 ? 3.362 -5.218 -10.295 1.00 90.44 90 LEU A C 1
ATOM 688 O O . LEU A 1 90 ? 2.494 -5.650 -11.059 1.00 90.44 90 LEU A O 1
ATOM 692 N N . THR A 1 91 ? 3.867 -3.996 -10.405 1.00 90.44 91 THR A N 1
ATOM 693 C CA . THR A 1 91 ? 3.550 -3.089 -11.513 1.00 90.44 91 THR A CA 1
ATOM 694 C C . THR A 1 91 ? 4.818 -2.670 -12.245 1.00 90.44 91 THR A C 1
ATOM 696 O O . THR A 1 91 ? 5.913 -2.734 -11.682 1.00 90.44 91 THR A O 1
ATOM 699 N N . PRO A 1 92 ? 4.721 -2.236 -13.513 1.00 89.06 92 PRO A N 1
ATOM 700 C CA . PRO A 1 92 ? 5.838 -1.557 -14.154 1.00 89.06 92 PRO A CA 1
ATOM 701 C C . PRO A 1 92 ? 6.274 -0.368 -13.292 1.00 89.06 92 PRO A C 1
ATOM 703 O O . PRO A 1 92 ? 5.411 0.369 -12.825 1.00 89.06 92 PRO A O 1
ATOM 706 N N . GLY A 1 93 ? 7.580 -0.126 -13.142 1.00 83.25 93 GLY A N 1
ATOM 707 C CA . GLY A 1 93 ? 8.104 0.960 -12.288 1.00 83.25 93 GLY A CA 1
ATOM 708 C C . GLY A 1 93 ? 7.874 2.386 -12.821 1.00 83.25 93 GLY A C 1
ATOM 709 O O . GLY A 1 93 ? 8.656 3.288 -12.556 1.00 83.25 93 GLY A O 1
ATOM 710 N N . SER A 1 94 ? 6.894 2.572 -13.704 1.00 82.94 94 SER A N 1
ATOM 711 C CA . SER A 1 94 ? 6.341 3.877 -14.097 1.00 82.94 94 SER A CA 1
ATOM 712 C C . SER A 1 94 ? 4.877 4.031 -13.692 1.00 82.94 94 SER A C 1
ATOM 714 O O . SER A 1 94 ? 4.273 5.058 -13.989 1.00 82.94 94 SER A O 1
ATOM 716 N N . GLU A 1 95 ? 4.278 2.987 -13.124 1.00 85.94 95 GLU A N 1
ATOM 717 C CA . GLU A 1 95 ? 2.933 3.057 -12.575 1.00 85.94 95 GLU A CA 1
ATOM 718 C C . GLU A 1 95 ? 2.993 3.824 -11.255 1.00 85.94 95 GLU A C 1
ATOM 720 O O . GLU A 1 95 ? 3.919 3.644 -10.482 1.00 85.94 95 GLU A O 1
ATOM 725 N N . ASN A 1 96 ? 2.018 4.692 -11.012 1.00 85.25 96 ASN A N 1
ATOM 726 C CA . ASN A 1 96 ? 1.935 5.427 -9.757 1.00 85.25 96 ASN A CA 1
ATOM 727 C C . ASN A 1 96 ? 1.395 4.531 -8.627 1.00 85.25 96 ASN A C 1
ATOM 729 O O . ASN A 1 96 ? 0.413 3.813 -8.837 1.00 85.25 96 ASN A O 1
ATOM 733 N N . ASP A 1 97 ? 1.973 4.645 -7.432 1.00 83.88 97 ASP A N 1
ATOM 734 C CA . ASP A 1 97 ? 1.651 3.778 -6.294 1.00 83.88 97 ASP A CA 1
ATOM 735 C C . ASP A 1 97 ? 0.181 3.830 -5.875 1.00 83.88 97 ASP A C 1
ATOM 737 O O . ASP A 1 97 ? -0.461 2.792 -5.725 1.00 83.88 97 ASP A O 1
ATOM 741 N N . LEU A 1 98 ? -0.420 5.023 -5.802 1.00 85.31 98 LEU A N 1
ATOM 742 C CA . LEU A 1 98 ? -1.844 5.165 -5.479 1.00 85.31 98 LEU A CA 1
ATOM 743 C C . LEU A 1 98 ? -2.727 4.436 -6.502 1.00 85.31 98 LEU A C 1
ATOM 745 O O . LEU A 1 98 ? -3.749 3.840 -6.156 1.00 85.31 98 LEU A O 1
ATOM 749 N N . ARG A 1 99 ? -2.339 4.450 -7.782 1.00 87.88 99 ARG A N 1
ATOM 750 C CA . ARG A 1 99 ? -3.061 3.726 -8.837 1.00 87.88 99 ARG A CA 1
ATOM 751 C C . ARG A 1 99 ? -2.880 2.213 -8.723 1.00 87.88 99 ARG A C 1
ATOM 753 O O . ARG A 1 99 ? -3.824 1.483 -9.034 1.00 87.88 99 ARG A O 1
ATOM 760 N N . ALA A 1 100 ? -1.712 1.747 -8.294 1.00 87.75 100 ALA A N 1
ATOM 761 C CA . ALA A 1 100 ? -1.465 0.337 -8.022 1.00 87.75 100 ALA A CA 1
ATOM 762 C C . ALA A 1 100 ? -2.288 -0.142 -6.816 1.00 87.75 100 ALA A C 1
ATOM 764 O O . ALA A 1 100 ? -3.047 -1.105 -6.947 1.00 87.75 100 ALA A O 1
ATOM 765 N N . LEU A 1 101 ? -2.238 0.595 -5.705 1.00 85.75 101 LEU A N 1
ATOM 766 C CA . LEU A 1 101 ? -2.976 0.312 -4.475 1.00 85.75 101 LEU A CA 1
ATOM 767 C C . LEU A 1 101 ? -4.494 0.281 -4.701 1.00 85.75 101 LEU A C 1
ATOM 769 O O . LEU A 1 101 ? -5.183 -0.632 -4.249 1.00 85.75 101 LEU A O 1
ATOM 773 N N . ARG A 1 102 ? -5.042 1.211 -5.495 1.00 88.38 102 ARG A N 1
ATOM 774 C CA . ARG A 1 102 ? -6.479 1.235 -5.837 1.00 88.38 102 ARG A CA 1
ATOM 775 C C . ARG A 1 102 ? -7.016 -0.070 -6.430 1.00 88.38 102 ARG A C 1
ATOM 777 O O . ARG A 1 102 ? -8.222 -0.288 -6.368 1.00 88.38 102 ARG A O 1
ATOM 784 N N . ARG A 1 103 ? -6.161 -0.934 -6.987 1.00 88.19 103 ARG A N 1
ATOM 785 C CA . ARG A 1 103 ? -6.560 -2.243 -7.535 1.00 88.19 103 ARG A CA 1
ATOM 786 C C . ARG A 1 103 ? -6.921 -3.260 -6.452 1.00 88.19 103 ARG A C 1
ATOM 788 O O . ARG A 1 103 ? -7.541 -4.266 -6.773 1.00 88.19 103 ARG A O 1
ATOM 795 N N . VAL A 1 104 ? -6.512 -3.014 -5.208 1.00 86.06 104 VAL A N 1
ATOM 796 C CA . VAL A 1 104 ? -6.623 -3.974 -4.099 1.00 86.06 104 VAL A CA 1
ATOM 797 C C . VAL A 1 104 ? -7.412 -3.417 -2.931 1.00 86.06 104 VAL A C 1
ATOM 799 O O . VAL A 1 104 ? -7.935 -4.188 -2.134 1.00 86.06 104 VAL A O 1
ATOM 802 N N . LEU A 1 105 ? -7.575 -2.091 -2.864 1.00 85.38 105 LEU A N 1
ATOM 803 C CA . LEU A 1 105 ? -8.348 -1.433 -1.811 1.00 85.38 105 LEU A CA 1
ATOM 804 C C . LEU A 1 105 ? -9.771 -1.973 -1.695 1.00 85.38 105 LEU A C 1
ATOM 806 O O . LEU A 1 105 ? -10.256 -2.103 -0.583 1.00 85.38 105 LEU A O 1
ATOM 810 N N . SER A 1 106 ? -10.418 -2.350 -2.801 1.00 84.62 106 SER A N 1
ATOM 811 C CA . SER A 1 106 ? -11.775 -2.915 -2.763 1.00 84.62 106 SER A CA 1
ATOM 812 C C . SER A 1 106 ? -11.856 -4.306 -2.129 1.00 84.62 106 SER A C 1
ATOM 814 O O . SER A 1 106 ? -12.948 -4.819 -1.945 1.00 84.62 106 SER A O 1
ATOM 816 N N . THR A 1 107 ? -10.719 -4.954 -1.872 1.00 86.88 107 THR A N 1
ATOM 817 C CA . THR A 1 107 ? -10.655 -6.257 -1.186 1.00 86.88 107 THR A CA 1
ATOM 818 C C . THR A 1 107 ? -10.258 -6.132 0.282 1.00 86.88 107 THR A C 1
ATOM 820 O O . THR A 1 107 ? -10.215 -7.136 0.989 1.00 86.88 107 THR A O 1
ATOM 823 N N . ILE A 1 108 ? -9.944 -4.916 0.736 1.00 88.06 108 ILE A N 1
ATOM 824 C CA . ILE A 1 108 ? -9.507 -4.632 2.100 1.00 88.06 108 ILE A CA 1
ATOM 825 C C . ILE A 1 108 ? -10.659 -3.938 2.814 1.00 88.06 108 ILE A C 1
ATOM 827 O O . ILE A 1 108 ? -11.035 -2.820 2.476 1.00 88.06 108 ILE A O 1
ATOM 831 N N . GLU A 1 109 ? -11.199 -4.595 3.826 1.00 88.19 109 GLU A N 1
ATOM 832 C CA . GLU A 1 109 ? -12.306 -4.085 4.628 1.00 88.19 109 GLU A CA 1
ATOM 833 C C . GLU A 1 109 ? -11.914 -4.085 6.102 1.00 88.19 109 GLU A C 1
ATOM 835 O O . GLU A 1 109 ? -11.099 -4.910 6.545 1.00 88.19 109 GLU A O 1
ATOM 840 N N . GLY A 1 110 ? -12.512 -3.158 6.847 1.00 88.25 110 GLY A N 1
ATOM 841 C CA . GLY A 1 110 ? -12.406 -3.075 8.293 1.00 88.25 110 GLY A CA 1
ATOM 842 C C . GLY A 1 110 ? -11.027 -2.654 8.799 1.00 88.25 110 GLY A C 1
ATOM 843 O O . GLY A 1 110 ? -9.977 -3.163 8.392 1.00 88.25 110 GLY A O 1
ATOM 844 N N . GLY A 1 111 ? -11.027 -1.777 9.794 1.00 89.25 111 GLY A N 1
ATOM 845 C CA . GLY A 1 111 ? -9.834 -1.440 10.559 1.00 89.25 111 GLY A CA 1
ATOM 846 C C . GLY A 1 111 ? -9.083 -0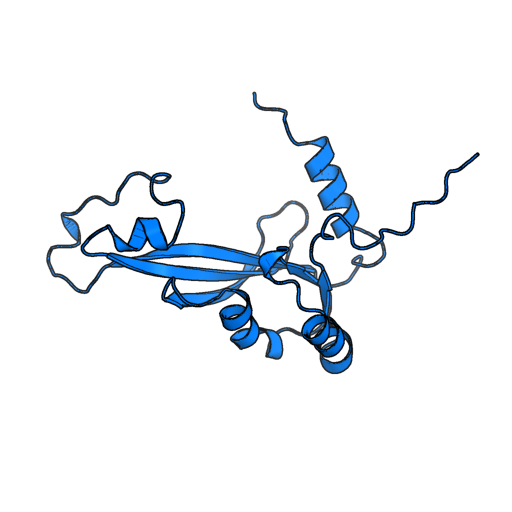.245 9.993 1.00 89.25 111 GLY A C 1
ATOM 847 O O . GLY A 1 111 ? -9.692 0.750 9.616 1.00 89.25 111 GLY A O 1
ATOM 848 N N . VAL A 1 112 ? -7.753 -0.306 10.011 1.00 90.31 112 VAL A N 1
ATOM 849 C CA . VAL A 1 112 ? -6.894 0.849 9.734 1.00 90.31 112 VAL A CA 1
ATOM 850 C C . VAL A 1 112 ? -5.844 0.497 8.695 1.00 90.31 112 VAL A C 1
ATOM 852 O O . VAL A 1 112 ? -5.167 -0.525 8.813 1.00 90.31 112 VAL A O 1
ATOM 855 N N . LEU A 1 113 ? -5.694 1.361 7.694 1.00 90.19 113 LEU A N 1
ATOM 856 C CA . LEU A 1 113 ? -4.673 1.263 6.662 1.00 90.19 113 LEU A CA 1
ATOM 857 C C . LEU A 1 113 ? -3.730 2.466 6.762 1.00 90.19 113 LEU A C 1
ATOM 859 O O . LEU A 1 113 ? -4.135 3.605 6.527 1.00 90.19 113 LEU A O 1
ATOM 863 N N . CYS A 1 114 ? -2.486 2.204 7.153 1.00 88.88 114 CYS A N 1
ATOM 864 C CA . CYS A 1 114 ? -1.431 3.200 7.280 1.00 88.88 114 CYS A CA 1
ATOM 865 C C . CYS A 1 114 ? -0.608 3.264 5.992 1.00 88.88 114 CYS A C 1
ATOM 867 O O . CYS A 1 114 ? -0.039 2.260 5.564 1.00 88.88 114 CYS A O 1
ATOM 869 N N . GLU A 1 115 ? -0.513 4.456 5.423 1.00 86.19 115 GLU A N 1
ATOM 870 C CA . GLU A 1 115 ? 0.113 4.723 4.132 1.00 86.19 115 GLU A CA 1
ATOM 871 C C . GLU A 1 115 ? 1.108 5.884 4.240 1.00 86.19 115 GLU A C 1
ATOM 873 O O . GLU A 1 115 ? 0.990 6.738 5.122 1.00 86.19 115 GLU A O 1
ATOM 878 N N . ASP A 1 116 ? 2.053 5.972 3.304 1.00 83.56 116 ASP A N 1
ATOM 879 C CA . ASP A 1 116 ? 2.900 7.161 3.160 1.00 83.56 116 ASP A CA 1
ATOM 880 C C . ASP A 1 116 ? 2.097 8.374 2.632 1.00 83.56 116 ASP A C 1
ATOM 882 O O . ASP A 1 116 ? 1.023 8.259 2.037 1.00 83.56 116 ASP A O 1
ATOM 886 N N . MET A 1 117 ? 2.636 9.578 2.805 1.00 78.88 117 MET A N 1
ATOM 887 C CA . MET A 1 117 ? 2.072 10.831 2.306 1.00 78.88 117 MET A CA 1
ATOM 888 C C . MET A 1 117 ? 1.840 10.814 0.785 1.00 78.88 117 MET A C 1
ATOM 890 O O . MET A 1 117 ? 0.933 11.493 0.300 1.00 78.88 117 MET A O 1
ATOM 894 N N . ALA A 1 118 ? 2.613 10.026 0.028 1.00 74.19 118 ALA A N 1
ATOM 895 C CA . ALA A 1 118 ? 2.421 9.834 -1.411 1.00 74.19 118 ALA A CA 1
ATOM 896 C C . ALA A 1 118 ? 1.029 9.274 -1.781 1.00 74.19 118 ALA A C 1
ATOM 898 O O . ALA A 1 118 ? 0.564 9.479 -2.904 1.00 74.19 118 ALA A O 1
ATOM 899 N N . TYR A 1 119 ? 0.344 8.629 -0.834 1.00 75.50 119 TYR A N 1
ATOM 900 C CA . TYR A 1 119 ? -0.977 8.024 -1.009 1.00 75.50 119 TYR A CA 1
ATOM 901 C C . TYR A 1 119 ? -2.121 8.894 -0.466 1.00 75.50 119 TYR A C 1
ATOM 903 O O . TYR A 1 119 ? -3.274 8.459 -0.445 1.00 75.50 119 TYR A O 1
ATOM 911 N N . CYS A 1 120 ? -1.832 10.122 -0.022 1.00 78.50 120 CYS A N 1
ATOM 912 C CA . CYS A 1 120 ? -2.839 11.020 0.534 1.00 78.50 120 CYS A CA 1
ATOM 913 C C . CYS A 1 120 ? -3.879 11.425 -0.526 1.00 78.50 120 CYS A C 1
ATOM 915 O O . CYS A 1 120 ? -3.595 12.182 -1.456 1.00 78.50 120 CYS A O 1
ATOM 917 N N . ASP A 1 121 ? -5.106 10.924 -0.364 1.00 83.81 121 ASP A N 1
ATOM 918 C CA . ASP A 1 121 ? -6.255 11.202 -1.226 1.00 83.81 121 ASP A CA 1
ATOM 919 C C . ASP A 1 121 ? -7.518 11.356 -0.360 1.00 83.81 121 ASP A C 1
ATOM 921 O O . ASP A 1 121 ? -8.068 10.389 0.172 1.00 83.81 121 ASP A O 1
ATOM 925 N N . GLY A 1 122 ? -7.965 12.604 -0.183 1.00 85.00 122 GLY A N 1
ATOM 926 C CA . GLY A 1 122 ? -9.116 12.948 0.660 1.00 85.00 122 GLY A CA 1
ATOM 927 C C . GLY A 1 122 ? -10.435 12.286 0.226 1.00 85.00 122 GLY A C 1
ATOM 928 O O . GLY A 1 122 ? -11.114 11.702 1.075 1.00 85.00 122 GLY A O 1
ATOM 929 N N . PRO A 1 123 ? -10.825 12.350 -1.063 1.00 88.88 123 PRO A N 1
ATOM 930 C CA . PRO A 1 123 ? -11.984 11.621 -1.580 1.00 88.88 123 PRO A CA 1
ATOM 931 C C . PRO A 1 123 ? -11.918 10.111 -1.333 1.00 88.88 123 PRO A C 1
ATOM 933 O O . PRO A 1 123 ? -12.908 9.519 -0.904 1.00 88.88 123 PRO A O 1
ATOM 936 N N . LEU A 1 124 ? -10.759 9.491 -1.564 1.00 87.31 124 LEU A N 1
ATOM 937 C CA . LEU A 1 124 ? -10.560 8.065 -1.328 1.00 87.31 124 LEU A CA 1
ATOM 938 C C . LEU A 1 124 ? -10.715 7.725 0.153 1.00 87.31 124 LEU A C 1
ATOM 940 O O . LEU A 1 124 ? -11.435 6.787 0.477 1.00 87.31 124 LEU A O 1
ATOM 944 N N . LYS A 1 125 ? -10.100 8.508 1.043 1.00 88.75 125 LYS A N 1
ATOM 945 C CA . LYS A 1 125 ? -10.209 8.323 2.494 1.00 88.75 125 LYS A CA 1
ATOM 946 C C . LYS A 1 125 ? -11.660 8.329 2.970 1.00 88.75 125 LYS A C 1
ATOM 948 O O . LYS A 1 125 ? -12.043 7.451 3.733 1.00 88.75 125 LYS A O 1
ATOM 953 N N . LYS A 1 126 ? -12.468 9.290 2.505 1.00 89.06 126 LYS A N 1
ATOM 954 C CA . LYS A 1 126 ? -13.899 9.356 2.852 1.00 89.06 126 LYS A CA 1
ATOM 955 C C . LYS A 1 126 ? -14.648 8.120 2.373 1.00 89.06 126 LYS A C 1
ATOM 957 O O . LYS A 1 126 ? -15.335 7.486 3.160 1.00 89.06 126 LYS A O 1
ATOM 962 N N . ARG A 1 127 ? -14.445 7.743 1.109 1.00 91.56 127 ARG A N 1
ATOM 963 C CA . ARG A 1 127 ? -15.097 6.574 0.517 1.00 91.56 127 ARG A CA 1
ATOM 964 C C . ARG A 1 127 ? -14.747 5.278 1.253 1.00 91.56 127 ARG A C 1
ATOM 966 O O . ARG A 1 127 ? -15.627 4.477 1.509 1.00 91.56 127 ARG A O 1
ATOM 973 N N . LEU A 1 128 ? -13.475 5.064 1.598 1.00 89.81 128 LEU A N 1
ATOM 974 C CA . LEU A 1 128 ? -13.043 3.857 2.317 1.00 89.81 128 LEU A CA 1
ATOM 975 C C . LEU A 1 128 ? -13.645 3.774 3.727 1.00 89.81 128 LEU A C 1
ATOM 977 O O . LEU A 1 128 ? -14.040 2.692 4.155 1.00 89.81 128 LEU A O 1
ATOM 981 N N . ALA A 1 129 ? -13.761 4.908 4.420 1.00 89.69 129 ALA A N 1
ATOM 982 C CA . ALA A 1 129 ? -14.397 4.956 5.732 1.00 89.69 129 ALA A CA 1
ATOM 983 C C . ALA A 1 129 ? -15.909 4.676 5.650 1.00 89.69 129 ALA A C 1
ATOM 985 O O . ALA A 1 129 ? -16.438 3.937 6.474 1.00 89.69 129 ALA A O 1
ATOM 986 N N . GLU A 1 130 ? -16.597 5.240 4.653 1.00 91.25 130 GLU A N 1
ATOM 987 C CA . GLU A 1 130 ? -18.050 5.094 4.477 1.00 91.25 130 GLU A CA 1
ATOM 988 C C . GLU A 1 130 ? -18.451 3.710 3.941 1.00 91.25 130 GLU A C 1
ATOM 990 O O . GLU A 1 130 ? -19.376 3.095 4.470 1.00 91.25 130 GLU A O 1
ATOM 995 N N . ASP A 1 131 ? -17.752 3.210 2.918 1.00 91.62 131 ASP A N 1
ATOM 996 C CA . ASP A 1 131 ? -18.153 2.002 2.186 1.00 91.62 131 ASP A CA 1
ATOM 997 C C . ASP A 1 131 ? -17.540 0.713 2.759 1.00 91.62 131 ASP A C 1
ATOM 999 O O . ASP A 1 131 ? -18.108 -0.363 2.584 1.00 91.62 131 ASP A O 1
ATOM 1003 N N . GLN A 1 132 ? -16.366 0.795 3.398 1.00 91.06 132 GLN A N 1
ATOM 1004 C CA . GLN A 1 132 ? -15.549 -0.378 3.750 1.00 91.06 132 GLN A CA 1
ATOM 1005 C C . GLN A 1 132 ? -15.134 -0.434 5.231 1.00 91.06 132 GLN A C 1
ATOM 1007 O O . GLN A 1 132 ? -14.361 -1.322 5.598 1.00 91.06 132 GLN A O 1
ATOM 1012 N N . ASP A 1 133 ? -15.600 0.502 6.072 1.00 90.62 133 ASP A N 1
ATOM 1013 C CA . ASP A 1 133 ? -15.167 0.657 7.477 1.00 90.62 133 ASP A CA 1
ATOM 1014 C C . ASP A 1 133 ? -13.627 0.664 7.617 1.00 90.62 133 ASP A C 1
ATOM 1016 O O . ASP A 1 133 ? -13.042 0.059 8.520 1.00 90.62 133 ASP A O 1
ATOM 1020 N N . LEU A 1 134 ? -12.949 1.295 6.649 1.00 89.75 134 LEU A N 1
ATOM 1021 C CA . LEU A 1 134 ? -11.494 1.308 6.543 1.00 89.75 134 LEU A CA 1
ATOM 1022 C C . LEU A 1 134 ? -10.946 2.726 6.726 1.00 89.75 134 LEU A C 1
ATOM 1024 O O . LEU A 1 134 ? -11.040 3.580 5.840 1.00 89.75 134 LEU A O 1
ATOM 1028 N N . ASP A 1 135 ? -10.307 2.956 7.870 1.00 89.25 135 ASP A N 1
ATOM 1029 C CA . ASP A 1 135 ? -9.693 4.234 8.213 1.00 89.25 135 ASP A CA 1
ATOM 1030 C C . ASP A 1 135 ? -8.324 4.379 7.532 1.00 89.25 135 ASP A C 1
ATOM 1032 O O . ASP A 1 135 ? -7.365 3.685 7.875 1.00 89.25 135 ASP A O 1
ATOM 1036 N N . LEU A 1 136 ? -8.207 5.324 6.595 1.00 88.38 136 LEU A N 1
ATOM 1037 C CA . LEU A 1 136 ? -6.935 5.644 5.940 1.00 88.38 136 LEU A CA 1
ATOM 1038 C C . LEU A 1 136 ? -6.126 6.661 6.762 1.00 88.38 136 LEU A C 1
ATOM 1040 O O . LEU A 1 136 ? -6.546 7.816 6.945 1.00 88.38 136 LEU A O 1
ATOM 1044 N N . LEU A 1 137 ? -4.945 6.258 7.230 1.00 86.50 137 LEU A N 1
ATOM 1045 C CA . LEU A 1 137 ? -4.003 7.110 7.954 1.00 86.50 137 LEU A CA 1
ATOM 1046 C C . LEU A 1 137 ? -2.781 7.405 7.087 1.00 86.50 137 LEU A C 1
ATOM 1048 O O . LEU A 1 137 ? -2.032 6.506 6.730 1.00 86.50 137 LEU A O 1
ATOM 1052 N N . THR A 1 138 ? -2.563 8.684 6.802 1.00 84.12 138 THR A N 1
ATOM 1053 C CA . THR A 1 138 ? -1.355 9.199 6.150 1.00 84.12 138 THR A CA 1
ATOM 1054 C C . THR A 1 138 ? -0.708 10.236 7.063 1.00 84.12 138 THR A C 1
ATOM 1056 O O . THR A 1 138 ? -1.444 10.961 7.747 1.00 84.12 138 THR A O 1
ATOM 1059 N N . PRO A 1 139 ? 0.630 10.366 7.075 1.00 78.94 139 PRO A N 1
ATOM 1060 C CA . PRO A 1 139 ? 1.304 11.476 7.734 1.00 78.94 139 PRO A CA 1
ATOM 1061 C C . PRO A 1 139 ? 0.700 12.822 7.314 1.00 78.94 139 PRO A C 1
ATOM 1063 O O . PRO A 1 139 ? 0.381 13.031 6.140 1.00 78.94 139 PRO A O 1
ATOM 1066 N N . ALA A 1 140 ? 0.526 13.730 8.277 1.00 71.88 140 ALA A N 1
ATOM 1067 C CA . ALA A 1 140 ? 0.053 15.079 7.994 1.00 71.88 140 ALA A CA 1
ATOM 1068 C C . ALA A 1 140 ? 1.121 15.851 7.210 1.00 71.88 140 ALA A C 1
ATOM 1070 O O . ALA A 1 140 ? 2.310 15.796 7.532 1.00 71.88 140 ALA A O 1
ATOM 1071 N N . ARG A 1 141 ? 0.694 16.591 6.187 1.00 61.50 141 ARG A N 1
ATOM 1072 C CA . ARG A 1 141 ? 1.571 17.496 5.444 1.00 61.50 141 ARG A CA 1
ATOM 1073 C C . ARG A 1 141 ? 1.761 18.759 6.282 1.00 61.50 141 ARG A C 1
ATOM 1075 O O . ARG A 1 141 ? 0.774 19.322 6.755 1.00 61.50 141 ARG A O 1
ATOM 1082 N N . GLU A 1 142 ? 2.998 19.214 6.477 1.00 51.56 142 GLU A N 1
ATOM 1083 C CA . GLU A 1 142 ? 3.247 20.476 7.189 1.00 51.56 142 GLU A CA 1
ATOM 1084 C C . GLU A 1 142 ? 2.442 21.614 6.536 1.00 51.56 142 GLU A C 1
ATOM 1086 O O . GLU A 1 142 ? 2.610 21.908 5.352 1.00 51.56 142 GLU A O 1
ATOM 1091 N N . GLY A 1 143 ? 1.537 22.227 7.308 1.00 53.44 143 GLY A N 1
ATOM 1092 C CA . GLY A 1 143 ? 0.674 23.328 6.866 1.00 53.44 143 GLY A CA 1
ATOM 1093 C C . GLY A 1 143 ? -0.820 23.002 6.753 1.00 53.44 143 GLY A C 1
ATOM 1094 O O . GLY A 1 143 ? -1.621 23.934 6.693 1.00 53.44 143 GLY A O 1
ATOM 1095 N N . GLU A 1 144 ? -1.229 21.730 6.791 1.00 46.72 144 GLU A N 1
ATOM 1096 C CA . GLU A 1 144 ? -2.631 21.371 7.054 1.00 46.72 144 GLU A CA 1
ATOM 1097 C C . GLU A 1 144 ? -2.844 21.331 8.571 1.00 46.72 144 GLU A C 1
ATOM 1099 O O . GLU A 1 144 ? -2.221 20.540 9.271 1.00 46.72 144 GLU A O 1
ATOM 1104 N N . GLY A 1 145 ? -3.660 22.257 9.086 1.00 39.91 145 GLY A N 1
ATOM 1105 C CA . GLY A 1 145 ? -3.773 22.570 10.510 1.00 39.91 145 GLY A CA 1
ATOM 1106 C C . GLY A 1 145 ? -3.981 21.354 11.412 1.00 39.91 145 GLY A C 1
ATOM 1107 O O . GLY A 1 145 ? -5.089 20.837 11.534 1.00 39.91 145 GLY A O 1
ATOM 1108 N N . THR A 1 146 ? -2.923 20.959 12.111 1.00 38.56 146 THR A N 1
ATOM 1109 C CA . THR A 1 146 ? -3.016 20.180 13.339 1.00 38.56 146 THR A CA 1
ATOM 1110 C C . THR A 1 146 ? -3.608 21.096 14.406 1.00 38.56 146 THR A C 1
ATOM 1112 O O . THR A 1 146 ? -3.008 22.106 14.774 1.00 38.56 146 THR A O 1
ATOM 1115 N N . GLU A 1 147 ? -4.813 20.785 14.879 1.00 41.19 147 GLU A N 1
ATOM 1116 C CA . GLU A 1 147 ? -5.366 21.411 16.077 1.00 41.19 147 GLU A CA 1
ATOM 1117 C C . GLU A 1 147 ? -4.359 21.195 17.217 1.00 41.19 147 GLU A C 1
ATOM 1119 O O . GLU A 1 147 ? -3.970 20.061 17.509 1.00 41.19 147 GLU A O 1
ATOM 1124 N N . ASN A 1 148 ? -3.847 22.295 17.776 1.00 33.75 148 ASN A N 1
ATOM 1125 C CA . ASN A 1 148 ? -2.833 22.253 18.825 1.00 33.75 148 ASN A CA 1
ATOM 1126 C C . ASN A 1 148 ? -3.335 21.381 19.990 1.00 33.75 148 ASN A C 1
ATOM 1128 O O . ASN A 1 148 ? -4.465 21.593 20.441 1.00 33.75 148 ASN A O 1
ATOM 1132 N N . PRO A 1 149 ? -2.525 20.451 20.528 1.00 35.19 149 PRO A N 1
ATOM 1133 C CA . PRO A 1 149 ? -2.897 19.761 21.754 1.00 35.19 149 PRO A CA 1
ATOM 1134 C C . PRO A 1 149 ? -3.098 20.799 22.874 1.00 35.19 149 PRO A C 1
ATOM 1136 O O . PRO A 1 149 ? -2.355 21.788 22.925 1.00 35.19 149 PRO A O 1
ATOM 1139 N N . PRO A 1 150 ? -4.097 20.624 23.762 1.00 37.66 150 PRO A N 1
ATOM 1140 C CA . PRO A 1 150 ? -4.367 21.590 24.815 1.00 37.66 150 PRO A CA 1
ATOM 1141 C C . PRO A 1 150 ? -3.132 21.726 25.704 1.00 37.66 150 PRO A C 1
ATOM 1143 O O . PRO A 1 150 ? -2.666 20.761 26.310 1.00 37.66 150 PRO A O 1
ATOM 1146 N N . SER A 1 151 ? -2.604 22.946 25.776 1.00 38.75 151 SER A N 1
ATOM 1147 C CA . SER A 1 151 ? -1.562 23.316 26.720 1.00 38.75 151 SER A CA 1
ATOM 1148 C C . SER A 1 151 ? -2.131 23.225 28.137 1.00 38.75 151 SER A C 1
ATOM 1150 O O . SER A 1 151 ? -2.875 24.093 28.599 1.00 38.75 151 SER A O 1
ATOM 1152 N N . GLY A 1 152 ? -1.813 22.123 28.816 1.00 41.94 152 GLY A N 1
ATOM 1153 C CA . GLY A 1 152 ? -2.060 21.964 30.243 1.00 41.94 152 GLY A CA 1
ATOM 1154 C C . GLY A 1 152 ? -1.313 23.043 31.024 1.00 41.94 152 GLY A C 1
ATOM 1155 O O . GLY A 1 152 ? -0.114 23.241 30.819 1.00 41.94 152 GLY A O 1
ATOM 1156 N N . ARG A 1 153 ? -2.058 23.763 31.865 1.00 34.72 153 ARG A N 1
ATOM 1157 C CA . ARG A 1 153 ? -1.538 24.642 32.917 1.00 34.72 1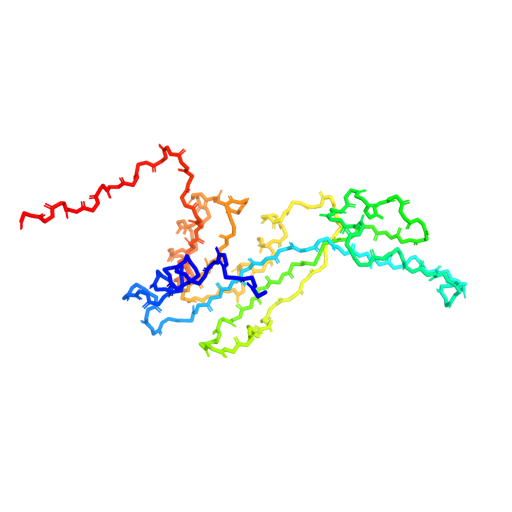53 ARG A CA 1
ATOM 1158 C C . ARG A 1 153 ? -1.061 23.832 34.112 1.00 34.72 153 ARG A C 1
ATOM 1160 O O . ARG A 1 153 ? -1.681 22.775 34.365 1.00 34.72 153 ARG A O 1
#

Secondary structure (DSSP, 8-state):
---SSHHHHHHHHHHHTSTTTTTSPEEEEEEEEEEEE-S-TTGGGPPPPPTTS--SHHHHHTSTTEEEEEEEEEEEEETTEEEEEEEEEEEETTS-HHHHHTTTGGG--SEEEE--GGG--HHHHHHHHHHH-EEEE-PPPTTS--PPPP---

Radius of gyration: 18.98 Å; Cα contacts (8 Å, |Δi|>4): 206; chains: 1; bounding box: 44×42×54 Å

Sequence (153 aa):
MGTVFAPLVEEALSMIDSEKTRGKASRITDSMPTCVAKKDSDLHRRRLPPIGSLQSATALRSVPPFTAWELHLVAGRRSEQLPVPEWAGLTPGSENDLRALRRVLSTIEGGVLCEDMAYCDGPLKKRLAEDQDLDLLTPAREGEGTENPPSGR

Foldseek 3Di:
DDPDPPVVVVVVVCVCCDPQQPPWFEKEKDKAKDKDFDPDPCPVPDDDDPDPQDRALVSQCPDPPIFIKMKIFIFTDDVPDDTHTPDIDIDRRVDQRLNVVVVCLVVDAIGEYEYEPSNDDPVVQVCRCVPGVYHYDYDDDPPPDDPDDDDDD

pLDDT: mean 74.04, std 16.0, range [33.75, 91.62]

Solvent-accessible surface area (backbone atoms only — not comparable to full-atom values): 9248 Å² total; per-residue (Å²): 135,90,84,83,48,66,71,61,51,51,50,53,50,48,65,63,62,26,83,91,42,57,95,45,59,45,31,41,46,54,74,44,58,39,69,47,73,54,97,52,99,62,59,92,76,60,81,76,78,63,93,78,80,53,86,36,25,73,56,31,55,74,41,82,68,33,40,28,20,28,41,38,37,37,21,40,63,40,90,100,48,80,60,46,76,76,42,76,49,79,42,57,42,81,62,55,66,55,68,57,50,60,77,49,50,88,78,58,62,52,30,35,42,37,40,53,56,88,58,68,45,72,72,59,37,53,47,32,39,74,77,33,51,23,43,66,44,47,65,82,57,94,85,64,84,72,80,74,77,83,82,78,128

Mean predicted aligned error: 12.01 Å